Protein AF-A0A975CJU3-F1 (afdb_monomer_lite)

Sequence (77 aa):
MRKTNRKKGGTNQINSLEVMTRERILKMQILESEGFIRFLYDNKSKHYIIFNGKYNASFYSKFYQTAERYFKHLISQ

Secondary structure (DSSP, 8-state):
---------------------HHHHHTSEEEEEETTEEEEEETTTTEEEEEETTTTEEEEES-HHHHHHHHHHHHT-

Organism: NCBI:txid2818493

Structure (mmCIF, N/CA/C/O backbone):
data_AF-A0A975CJU3-F1
#
_entry.id   AF-A0A975CJU3-F1
#
loop_
_atom_site.group_PDB
_atom_site.id
_atom_site.type_symbol
_atom_site.label_atom_id
_atom_site.label_alt_id
_atom_site.label_comp_id
_atom_site.label_asym_id
_atom_site.label_entity_id
_atom_site.label_seq_id
_atom_site.pdbx_PDB_ins_code
_atom_site.Cartn_x
_atom_site.Cartn_y
_atom_site.Cartn_z
_atom_site.occupancy
_atom_site.B_iso_or_equiv
_atom_site.auth_seq_id
_atom_site.auth_comp_id
_atom_site.auth_asym_id
_atom_site.auth_atom_id
_atom_site.pdbx_PDB_model_num
ATOM 1 N N . MET A 1 1 ? 17.734 38.684 -37.790 1.00 42.06 1 MET A N 1
ATOM 2 C CA . MET A 1 1 ? 16.830 37.509 -37.807 1.00 42.06 1 MET A CA 1
ATOM 3 C C . MET A 1 1 ? 17.009 36.696 -36.525 1.00 42.06 1 MET A C 1
ATOM 5 O O . MET A 1 1 ? 18.139 36.490 -36.124 1.00 42.06 1 MET A O 1
ATOM 9 N N . ARG A 1 2 ? 15.878 36.246 -35.954 1.00 45.19 2 ARG A N 1
ATOM 10 C CA . ARG A 1 2 ? 15.644 35.161 -34.967 1.00 45.19 2 ARG A CA 1
ATOM 11 C C . ARG A 1 2 ? 16.178 35.266 -33.518 1.00 45.19 2 ARG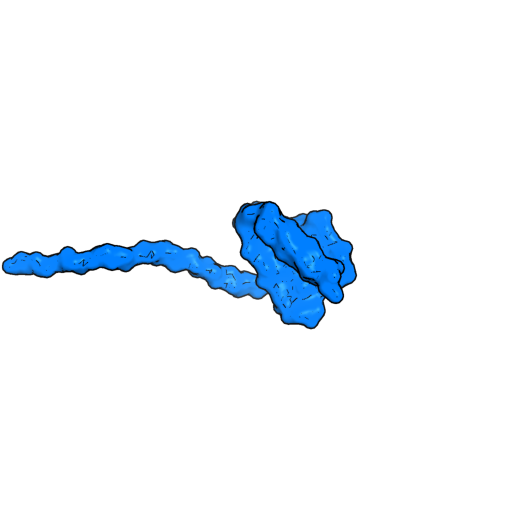 A C 1
ATOM 13 O O . ARG A 1 2 ? 17.342 35.047 -33.218 1.00 45.19 2 ARG A O 1
ATOM 20 N N . LYS A 1 3 ? 15.200 35.492 -32.625 1.00 47.22 3 LYS A N 1
ATOM 21 C CA . LYS A 1 3 ? 15.130 35.135 -31.193 1.00 47.22 3 LYS A CA 1
ATOM 22 C C . LYS A 1 3 ? 15.274 33.610 -31.000 1.00 47.22 3 LYS A C 1
ATOM 24 O O . LYS A 1 3 ? 14.807 32.890 -31.874 1.00 47.22 3 LYS A O 1
ATOM 29 N N . THR A 1 4 ? 15.754 33.148 -29.834 1.00 44.59 4 THR A N 1
ATOM 30 C CA . THR A 1 4 ? 14.891 32.586 -28.759 1.00 44.59 4 THR A CA 1
ATOM 31 C C . THR A 1 4 ? 15.668 32.154 -27.506 1.00 44.59 4 THR A C 1
ATOM 33 O O . THR A 1 4 ? 16.472 31.230 -27.534 1.00 44.59 4 THR A O 1
ATOM 36 N N . ASN A 1 5 ? 15.305 32.782 -26.382 1.00 48.91 5 ASN A N 1
ATOM 37 C CA . ASN A 1 5 ? 15.298 32.200 -25.037 1.00 48.91 5 ASN A CA 1
ATOM 38 C C . ASN A 1 5 ? 14.382 30.959 -24.988 1.00 48.91 5 ASN A C 1
ATOM 40 O O . ASN A 1 5 ? 13.300 31.011 -25.571 1.00 48.91 5 ASN A O 1
ATOM 44 N N . ARG A 1 6 ? 14.707 29.953 -24.159 1.00 44.72 6 ARG A N 1
ATOM 45 C CA . ARG A 1 6 ? 13.978 29.623 -22.906 1.00 44.72 6 ARG A CA 1
ATOM 46 C C . ARG A 1 6 ? 14.407 28.262 -22.334 1.00 44.72 6 ARG A C 1
ATOM 48 O O . ARG A 1 6 ? 14.279 27.227 -22.974 1.00 44.72 6 ARG A O 1
ATOM 55 N N . LYS A 1 7 ? 14.846 28.290 -21.069 1.00 50.03 7 LYS A N 1
ATOM 56 C CA . LYS A 1 7 ? 14.845 27.141 -20.153 1.00 50.03 7 LYS A CA 1
ATOM 57 C C . LYS A 1 7 ? 13.401 26.709 -19.840 1.00 50.03 7 LYS A C 1
ATOM 59 O O . LYS A 1 7 ? 12.510 27.554 -19.808 1.00 50.03 7 LYS A O 1
ATOM 64 N N . LYS A 1 8 ? 13.288 25.444 -19.411 1.00 47.91 8 LYS A N 1
ATOM 65 C CA . LYS A 1 8 ? 12.181 24.773 -18.698 1.00 47.91 8 LYS A CA 1
ATOM 66 C C . LYS A 1 8 ? 11.064 24.188 -19.570 1.00 47.91 8 LYS A C 1
ATOM 68 O O . LYS A 1 8 ? 10.139 24.876 -19.973 1.00 47.91 8 LYS A O 1
ATOM 73 N N . GLY A 1 9 ? 11.096 22.865 -19.686 1.00 33.25 9 GLY A N 1
ATOM 74 C CA . GLY A 1 9 ? 9.904 22.029 -19.769 1.00 33.25 9 GLY A CA 1
ATOM 75 C C . GLY A 1 9 ? 10.085 20.888 -18.780 1.00 33.25 9 GLY A C 1
ATOM 76 O O . GLY A 1 9 ? 10.704 19.885 -19.116 1.00 33.25 9 GLY A O 1
ATOM 77 N N . GLY A 1 10 ? 9.653 21.095 -17.533 1.00 41.06 10 GLY A N 1
ATOM 78 C CA . GLY A 1 10 ? 9.567 20.011 -16.562 1.00 41.06 10 GLY A CA 1
ATOM 79 C C . GLY A 1 10 ? 8.699 18.912 -17.153 1.00 41.06 10 GLY A C 1
ATOM 80 O O . GLY A 1 10 ? 7.655 19.198 -17.741 1.00 41.06 10 GLY A O 1
ATOM 81 N N . THR A 1 11 ? 9.139 17.666 -17.026 1.00 40.56 11 THR A N 1
ATOM 82 C CA . THR A 1 11 ? 8.245 16.538 -17.226 1.00 40.56 11 THR A CA 1
ATOM 83 C C . THR A 1 11 ? 7.159 16.676 -16.170 1.00 40.56 11 THR A C 1
ATOM 85 O O . THR A 1 11 ? 7.353 16.363 -14.998 1.00 40.56 11 THR A O 1
ATOM 88 N N . ASN A 1 12 ? 6.019 17.2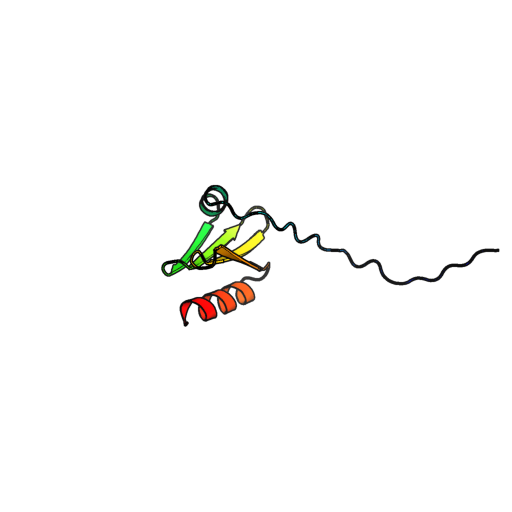26 -16.594 1.00 43.19 12 ASN A N 1
ATOM 89 C CA . ASN A 1 12 ? 4.739 16.992 -15.960 1.00 43.19 12 ASN A CA 1
ATOM 90 C C . ASN A 1 12 ? 4.617 15.472 -15.857 1.00 43.19 12 ASN A C 1
ATOM 92 O O . ASN A 1 12 ? 4.230 14.805 -16.816 1.00 43.19 12 ASN A O 1
ATOM 96 N N . GLN A 1 13 ? 5.014 14.915 -14.712 1.00 48.75 13 GLN A N 1
ATOM 97 C CA . GLN A 1 13 ? 4.505 13.628 -14.291 1.00 48.75 13 GLN A CA 1
ATOM 98 C C . GLN A 1 13 ? 3.017 13.873 -14.132 1.00 48.75 13 GLN A C 1
ATOM 100 O O . GLN A 1 13 ? 2.562 14.479 -13.166 1.00 48.75 13 GLN A O 1
ATOM 105 N N . ILE A 1 14 ? 2.285 13.514 -15.181 1.00 45.69 14 ILE A N 1
ATOM 106 C CA . ILE A 1 14 ? 0.846 13.385 -15.153 1.00 45.69 14 ILE A CA 1
ATOM 107 C C . ILE A 1 14 ? 0.602 12.391 -14.022 1.00 45.69 14 ILE A C 1
ATOM 109 O O . ILE A 1 14 ? 0.788 11.186 -14.191 1.00 45.69 14 ILE A O 1
ATOM 113 N N . ASN A 1 15 ? 0.271 12.921 -12.843 1.00 46.50 15 ASN A N 1
ATOM 114 C CA . ASN A 1 15 ? -0.405 12.180 -11.800 1.00 46.50 15 ASN A CA 1
ATOM 115 C C . ASN A 1 15 ? -1.699 11.718 -12.457 1.00 46.50 15 ASN A C 1
ATOM 117 O O . ASN A 1 15 ? -2.690 12.446 -12.475 1.00 46.50 15 ASN A O 1
ATOM 121 N N . SER A 1 16 ? -1.663 10.548 -13.092 1.00 46.84 16 SER A N 1
ATOM 122 C CA . SER A 1 16 ? -2.885 9.834 -13.395 1.00 46.84 16 SER A CA 1
ATOM 123 C C . SER A 1 16 ? -3.496 9.574 -12.028 1.00 46.84 16 SER A C 1
ATOM 125 O O . SER A 1 16 ? -3.028 8.738 -11.259 1.00 46.84 16 SER A O 1
ATOM 127 N N . LEU A 1 17 ? -4.463 10.418 -11.669 1.00 54.62 17 LEU A N 1
ATOM 128 C CA . LEU A 1 17 ? -5.357 10.225 -10.540 1.00 54.62 17 LEU A CA 1
ATOM 129 C C . LEU A 1 17 ? -6.202 9.009 -10.899 1.00 54.62 17 LEU A C 1
ATOM 131 O O . LEU A 1 17 ? -7.348 9.118 -11.326 1.00 54.62 17 LEU A O 1
ATOM 135 N N . GLU A 1 18 ? -5.575 7.841 -10.869 1.00 57.72 18 GLU A N 1
ATOM 136 C CA . GLU A 1 18 ? -6.245 6.603 -11.174 1.00 57.72 18 GLU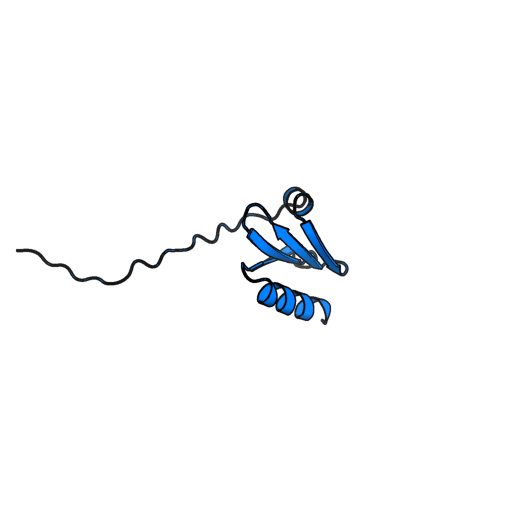 A CA 1
ATOM 137 C C . GLU A 1 18 ? -7.218 6.357 -10.030 1.00 57.72 18 GLU A C 1
ATOM 139 O O . GLU A 1 18 ? -6.835 6.273 -8.860 1.00 57.72 18 GLU A O 1
ATOM 144 N N . VAL A 1 19 ? -8.504 6.328 -10.368 1.00 66.00 19 VAL A N 1
ATOM 145 C CA . VAL A 1 19 ? -9.562 6.078 -9.397 1.00 66.00 19 VAL A CA 1
ATOM 146 C C . VAL A 1 19 ? -9.346 4.671 -8.835 1.00 66.00 19 VAL A C 1
ATOM 148 O O . VAL A 1 19 ? -9.456 3.671 -9.548 1.00 66.00 19 VAL A O 1
ATOM 151 N N . MET A 1 20 ? -9.001 4.593 -7.549 1.00 76.38 20 MET A N 1
ATOM 152 C CA . MET A 1 20 ? -8.830 3.335 -6.823 1.00 76.38 20 MET A CA 1
ATOM 153 C C . MET A 1 20 ? -10.194 2.699 -6.562 1.00 76.38 20 MET A C 1
ATOM 155 O O . MET A 1 20 ? -10.877 3.029 -5.596 1.00 76.38 20 MET A O 1
ATOM 159 N N . THR A 1 21 ? -10.603 1.777 -7.430 1.00 81.62 21 THR A N 1
ATOM 160 C CA . THR A 1 21 ? -11.818 0.982 -7.220 1.00 81.62 21 THR A CA 1
ATOM 161 C C . THR A 1 21 ? -11.545 -0.208 -6.300 1.00 81.62 21 THR A C 1
ATOM 163 O O . THR A 1 21 ? -10.421 -0.714 -6.224 1.00 81.62 21 THR A O 1
ATOM 166 N N . ARG A 1 22 ? -12.593 -0.720 -5.640 1.00 82.62 22 ARG A N 1
ATOM 167 C CA . ARG A 1 22 ? -12.506 -1.939 -4.816 1.00 82.62 22 ARG A CA 1
ATOM 168 C C . ARG A 1 22 ? -11.929 -3.118 -5.603 1.00 82.62 22 ARG A C 1
ATOM 170 O O . ARG A 1 22 ? -11.068 -3.824 -5.095 1.00 82.62 22 ARG A O 1
ATOM 177 N N . GLU A 1 23 ? -12.362 -3.304 -6.847 1.00 87.06 23 GLU A N 1
ATOM 178 C CA . GLU A 1 23 ? -11.847 -4.359 -7.727 1.00 87.06 23 GLU A CA 1
ATOM 179 C C . GLU A 1 23 ? -10.353 -4.213 -8.010 1.00 87.06 23 GLU A C 1
ATOM 181 O O . GLU A 1 23 ? -9.628 -5.205 -8.020 1.00 87.06 23 GLU A O 1
ATOM 186 N N . ARG A 1 24 ? -9.874 -2.980 -8.221 1.00 86.06 24 ARG A N 1
ATOM 187 C CA . ARG A 1 24 ? -8.447 -2.728 -8.423 1.00 86.06 24 ARG A CA 1
ATOM 188 C C . ARG A 1 24 ? -7.654 -3.049 -7.162 1.00 86.06 24 ARG A C 1
ATOM 190 O O . ARG A 1 24 ? -6.637 -3.725 -7.257 1.00 86.06 24 ARG A O 1
ATOM 197 N N . ILE A 1 25 ? -8.139 -2.613 -6.000 1.00 86.25 25 ILE A N 1
ATOM 198 C CA . ILE A 1 25 ? -7.519 -2.894 -4.698 1.00 86.25 25 ILE A CA 1
ATOM 199 C C . ILE A 1 25 ? -7.396 -4.406 -4.470 1.00 86.25 25 ILE A C 1
ATOM 201 O O . ILE A 1 25 ? -6.357 -4.867 -4.014 1.00 86.25 25 ILE A O 1
ATOM 205 N N . LEU A 1 26 ? -8.416 -5.192 -4.833 1.00 88.12 26 LEU A N 1
ATOM 206 C CA . LEU A 1 26 ? -8.392 -6.655 -4.692 1.00 88.12 26 LEU A CA 1
ATOM 207 C C . LEU A 1 26 ? -7.353 -7.343 -5.589 1.00 88.12 26 LEU A C 1
ATOM 209 O O . LEU A 1 26 ? -6.945 -8.460 -5.290 1.00 88.12 26 LEU A O 1
ATOM 213 N N . LYS A 1 27 ? -6.922 -6.695 -6.676 1.00 92.38 27 LYS A N 1
ATOM 214 C CA . LYS A 1 27 ? -5.855 -7.195 -7.559 1.00 92.38 27 LYS A CA 1
ATOM 215 C C . LYS A 1 27 ? -4.452 -6.819 -7.070 1.00 92.38 27 LYS A C 1
ATOM 217 O O . LYS A 1 27 ? -3.474 -7.298 -7.640 1.00 92.38 27 LYS A O 1
ATOM 222 N N . MET A 1 28 ? -4.339 -5.946 -6.070 1.00 92.94 28 MET A N 1
ATOM 223 C CA . MET A 1 28 ? -3.059 -5.554 -5.483 1.00 92.94 28 MET A CA 1
ATOM 224 C C . MET A 1 28 ? -2.633 -6.539 -4.400 1.00 92.94 28 MET A C 1
ATOM 226 O O . MET A 1 28 ? -3.460 -7.166 -3.739 1.00 92.94 28 MET A O 1
ATOM 230 N N . GLN A 1 29 ? -1.325 -6.631 -4.176 1.00 96.50 29 GLN A N 1
ATOM 231 C CA . GLN A 1 29 ? -0.799 -7.382 -3.047 1.00 96.50 29 GLN A CA 1
ATOM 232 C C . GLN A 1 29 ? -0.997 -6.565 -1.770 1.00 96.50 29 GLN A C 1
ATOM 234 O O . GLN A 1 29 ? -0.529 -5.430 -1.686 1.00 96.50 29 GLN A O 1
ATOM 239 N N . ILE A 1 30 ? -1.676 -7.138 -0.778 1.00 95.44 30 ILE A N 1
ATOM 240 C CA . ILE A 1 30 ? -1.791 -6.538 0.553 1.00 95.44 30 ILE A CA 1
ATOM 241 C C . ILE A 1 30 ? -0.509 -6.866 1.318 1.00 95.44 30 ILE A C 1
ATOM 243 O O . ILE A 1 30 ? -0.180 -8.037 1.488 1.00 95.44 30 ILE A O 1
ATOM 247 N N . LEU A 1 31 ? 0.218 -5.833 1.736 1.00 96.38 31 LEU A N 1
ATOM 248 C CA . LEU A 1 31 ? 1.398 -5.958 2.586 1.00 96.38 31 LEU A CA 1
ATOM 249 C C . LEU A 1 31 ? 0.988 -5.973 4.060 1.00 96.38 31 LEU A C 1
ATOM 251 O O . LEU A 1 31 ? 1.404 -6.858 4.795 1.00 96.38 31 LEU A O 1
ATOM 255 N N . GLU A 1 32 ? 0.128 -5.034 4.468 1.00 95.25 32 GLU A N 1
ATOM 256 C CA . GLU A 1 32 ? -0.360 -4.893 5.847 1.00 95.25 32 GLU A CA 1
ATOM 257 C C . GLU A 1 32 ? -1.798 -4.343 5.857 1.00 95.25 32 GLU A C 1
ATOM 259 O O . GLU A 1 32 ? -2.221 -3.643 4.927 1.00 95.25 32 GLU A O 1
ATOM 264 N N . SER A 1 33 ? -2.575 -4.660 6.897 1.00 89.38 33 SER A N 1
ATOM 265 C CA . SER A 1 33 ? -3.967 -4.215 7.032 1.00 89.38 33 SER A CA 1
ATOM 266 C C . SER A 1 33 ? -4.327 -3.956 8.491 1.00 89.38 33 SER A C 1
ATOM 268 O O . SER A 1 33 ? -4.433 -4.895 9.271 1.00 89.38 33 SER A O 1
ATOM 270 N N . GLU A 1 34 ? -4.627 -2.700 8.810 1.00 84.88 34 GLU A N 1
ATOM 271 C CA . GLU A 1 34 ? -5.145 -2.260 10.107 1.00 84.88 34 GLU A CA 1
ATOM 272 C C . GLU A 1 34 ? 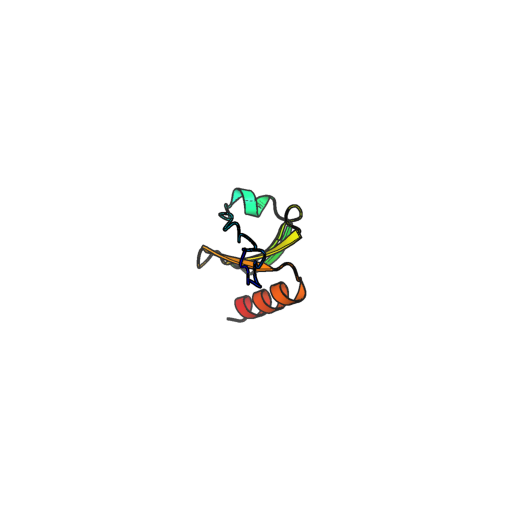-6.552 -1.692 9.907 1.00 84.88 34 GLU A C 1
ATOM 274 O O . GLU A 1 34 ? -6.718 -0.591 9.383 1.00 84.88 34 GLU A O 1
ATOM 279 N N . GLY A 1 35 ? -7.588 -2.463 10.254 1.00 84.50 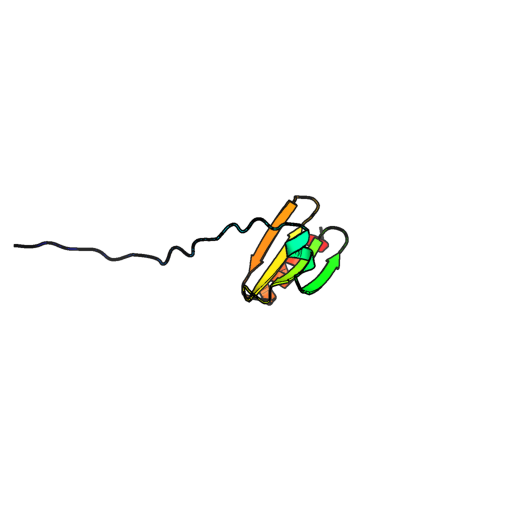35 GLY A N 1
ATOM 280 C CA . GLY A 1 35 ? -9.001 -2.066 10.158 1.00 84.50 35 GLY A CA 1
ATOM 281 C C . GLY A 1 35 ? -9.430 -1.500 8.791 1.00 84.50 35 GLY A C 1
ATOM 282 O O . GLY A 1 35 ? -9.826 -2.239 7.888 1.00 84.50 35 GLY A O 1
ATOM 283 N N . PHE A 1 36 ? -9.379 -0.170 8.652 1.00 89.94 36 PHE A N 1
ATOM 284 C CA . PHE A 1 36 ? -9.742 0.583 7.442 1.00 89.94 36 PHE A CA 1
ATOM 285 C C . PHE A 1 36 ? -8.544 1.081 6.621 1.00 89.94 36 PHE A C 1
ATOM 287 O O . PHE A 1 36 ? -8.746 1.623 5.533 1.00 89.94 36 PHE A O 1
ATOM 294 N N . ILE A 1 37 ? -7.315 0.924 7.110 1.00 94.19 37 ILE A N 1
ATOM 295 C CA . ILE A 1 37 ? -6.092 1.361 6.440 1.00 94.19 37 ILE A CA 1
ATOM 296 C C . ILE A 1 37 ? -5.370 0.129 5.901 1.00 94.19 37 ILE A C 1
ATOM 298 O O . ILE A 1 37 ? -5.089 -0.821 6.628 1.00 94.19 37 ILE A O 1
ATOM 302 N N . ARG A 1 38 ? -5.061 0.138 4.607 1.00 95.00 38 ARG A N 1
ATOM 303 C CA . ARG A 1 38 ? -4.348 -0.954 3.940 1.00 95.00 38 ARG A CA 1
ATOM 304 C C . ARG A 1 38 ? -3.076 -0.443 3.305 1.00 95.00 38 ARG A C 1
ATOM 306 O O . ARG A 1 38 ? -3.113 0.538 2.564 1.00 95.00 38 ARG A O 1
ATOM 313 N N . PHE A 1 39 ? -1.986 -1.155 3.542 1.00 96.69 39 PHE A N 1
ATOM 314 C CA . PHE A 1 39 ? -0.741 -0.985 2.819 1.00 96.69 39 PHE A CA 1
ATOM 315 C C . PHE A 1 39 ? -0.708 -2.002 1.675 1.00 96.69 39 PHE A C 1
ATOM 317 O O . PHE A 1 39 ? -0.716 -3.210 1.894 1.00 96.69 39 PHE A O 1
ATOM 324 N N . LEU A 1 40 ? -0.713 -1.504 0.444 1.00 96.19 40 LEU A N 1
ATOM 325 C CA . LEU A 1 40 ? -0.791 -2.271 -0.788 1.00 96.19 40 LEU A CA 1
ATOM 326 C C . LEU A 1 40 ? 0.449 -2.056 -1.664 1.00 96.19 40 LEU A C 1
ATOM 328 O O . LEU A 1 40 ? 1.081 -0.997 -1.635 1.00 96.19 40 LEU A O 1
ATOM 332 N N . TYR A 1 41 ? 0.734 -3.038 -2.513 1.00 96.56 41 TYR A N 1
ATOM 333 C CA . TYR A 1 41 ? 1.689 -2.929 -3.608 1.00 96.56 41 TYR A CA 1
ATOM 334 C C . TYR A 1 41 ? 1.017 -3.236 -4.948 1.00 96.56 41 TYR A C 1
ATOM 336 O O . TYR A 1 41 ? 0.430 -4.304 -5.148 1.00 96.56 41 TYR A O 1
ATOM 344 N N . ASP A 1 42 ? 1.127 -2.295 -5.886 1.00 94.19 42 ASP A N 1
ATOM 345 C CA . ASP A 1 42 ? 0.698 -2.473 -7.269 1.00 94.19 42 ASP A CA 1
ATOM 346 C C . ASP A 1 42 ? 1.897 -2.867 -8.134 1.00 94.19 42 ASP A C 1
ATOM 348 O O . ASP A 1 42 ? 2.736 -2.040 -8.504 1.00 94.19 42 ASP A O 1
ATOM 352 N N . ASN A 1 43 ? 1.957 -4.146 -8.501 1.00 92.00 43 ASN A N 1
ATOM 353 C CA . ASN A 1 43 ? 3.045 -4.684 -9.308 1.00 92.00 43 ASN A CA 1
ATOM 354 C C . ASN A 1 43 ? 3.109 -4.073 -10.721 1.00 92.00 43 ASN A C 1
ATOM 356 O O . ASN A 1 43 ? 4.192 -4.012 -11.305 1.00 92.00 43 ASN A O 1
ATOM 360 N N . LYS A 1 44 ? 1.977 -3.610 -11.272 1.00 90.44 44 LYS A N 1
ATOM 361 C CA . LYS A 1 44 ? 1.919 -3.023 -12.618 1.00 90.44 44 LYS A CA 1
ATOM 362 C C . LYS A 1 44 ? 2.574 -1.648 -12.637 1.00 90.44 44 LYS A C 1
ATOM 364 O O . LYS A 1 44 ? 3.389 -1.367 -13.510 1.00 90.44 44 LYS A O 1
ATOM 369 N N . SER A 1 45 ? 2.221 -0.798 -11.676 1.00 89.94 45 SER A N 1
ATOM 370 C CA . SER A 1 45 ? 2.744 0.568 -11.591 1.00 89.94 45 SER A CA 1
ATOM 371 C C . SER A 1 45 ? 4.028 0.677 -10.768 1.00 89.94 45 SER A C 1
ATOM 373 O O . SER A 1 45 ? 4.674 1.723 -10.806 1.00 89.94 45 SER A O 1
ATOM 375 N N . LYS A 1 46 ? 4.410 -0.378 -10.035 1.00 93.88 46 LYS A N 1
ATOM 376 C CA . LYS A 1 46 ? 5.540 -0.403 -9.094 1.00 93.88 46 LYS A CA 1
ATOM 377 C C . LYS A 1 46 ? 5.411 0.656 -7.991 1.00 93.88 46 LYS A C 1
ATOM 379 O O . LYS A 1 46 ? 6.411 1.230 -7.565 1.00 93.88 46 LYS A O 1
ATOM 384 N N . HIS A 1 47 ? 4.183 0.914 -7.540 1.00 94.69 47 HIS A N 1
ATOM 385 C CA . HIS A 1 47 ? 3.901 1.836 -6.441 1.00 94.69 47 HIS A CA 1
ATOM 386 C C . HIS A 1 47 ? 3.454 1.099 -5.180 1.00 94.69 47 HIS A C 1
ATOM 388 O O . HIS A 1 47 ? 2.725 0.108 -5.219 1.00 94.69 47 HIS A O 1
ATOM 394 N N . TYR A 1 48 ? 3.873 1.665 -4.060 1.00 96.19 48 TYR A N 1
ATOM 395 C CA . TYR A 1 48 ? 3.373 1.424 -2.721 1.00 96.19 48 TYR A CA 1
ATOM 396 C C . TYR A 1 48 ? 2.205 2.368 -2.464 1.00 96.19 48 TYR A C 1
ATOM 398 O O . TYR A 1 48 ? 2.313 3.574 -2.708 1.00 96.19 48 TYR A O 1
ATOM 406 N N . ILE A 1 49 ? 1.090 1.821 -2.000 1.00 94.94 49 ILE A N 1
ATOM 407 C CA . ILE A 1 49 ? -0.177 2.539 -1.914 1.00 94.94 49 ILE A CA 1
ATOM 408 C C . ILE A 1 49 ? -0.752 2.346 -0.520 1.00 94.94 49 ILE A C 1
ATOM 410 O O . ILE A 1 49 ? -0.942 1.215 -0.083 1.00 94.94 49 ILE A O 1
ATOM 414 N N . ILE A 1 50 ? -1.046 3.443 0.173 1.00 95.31 50 ILE A N 1
ATOM 415 C CA . ILE A 1 50 ? -1.754 3.411 1.453 1.00 95.31 50 ILE A CA 1
ATOM 416 C C . ILE A 1 50 ? -3.190 3.843 1.204 1.00 95.31 50 ILE A C 1
ATOM 418 O O . ILE A 1 50 ? -3.448 5.016 0.934 1.00 95.31 50 ILE A O 1
ATOM 422 N N . PHE A 1 51 ? -4.115 2.891 1.264 1.00 92.75 51 PHE A N 1
ATOM 423 C CA . PHE A 1 51 ? -5.543 3.146 1.129 1.00 92.75 51 PHE A CA 1
ATOM 424 C C . PHE A 1 51 ? -6.161 3.365 2.506 1.00 92.75 51 PHE A C 1
ATOM 426 O O . PHE A 1 51 ? -6.075 2.487 3.359 1.00 92.75 51 PHE A O 1
ATOM 433 N N . ASN A 1 52 ? -6.811 4.508 2.712 1.00 91.25 52 ASN A N 1
ATOM 434 C CA . ASN A 1 52 ? -7.584 4.810 3.908 1.00 91.25 52 ASN A CA 1
ATOM 435 C C . ASN A 1 52 ? -9.080 4.788 3.567 1.00 91.25 52 ASN A C 1
ATOM 437 O O . ASN A 1 52 ? -9.620 5.734 2.989 1.00 91.25 52 ASN A O 1
ATOM 441 N N . GLY A 1 53 ? -9.749 3.706 3.958 1.00 87.75 53 GLY A N 1
ATOM 442 C CA . GLY A 1 53 ? -11.168 3.482 3.703 1.00 87.75 53 GLY A CA 1
ATOM 443 C C . GLY A 1 53 ? -12.103 4.416 4.471 1.00 87.75 53 GLY A C 1
ATOM 444 O O . GLY A 1 53 ? -13.208 4.656 3.999 1.00 87.75 53 GLY A O 1
ATOM 445 N N . LYS A 1 54 ? -11.670 4.997 5.602 1.00 88.94 54 LYS A N 1
ATOM 446 C CA . LYS A 1 54 ? -12.482 5.951 6.380 1.00 88.94 54 LYS A CA 1
ATOM 447 C C . LYS A 1 54 ? -12.694 7.259 5.618 1.00 88.94 54 LYS A C 1
ATOM 449 O O . LYS A 1 54 ? -13.792 7.803 5.628 1.00 88.94 54 LYS A O 1
ATOM 454 N N . TYR A 1 55 ? -11.648 7.747 4.953 1.00 86.44 55 TYR A N 1
ATOM 455 C CA . TYR A 1 55 ? -11.681 9.005 4.196 1.00 86.44 55 TYR A CA 1
ATOM 456 C C . TYR A 1 55 ? -11.776 8.796 2.681 1.00 86.44 55 TYR A C 1
ATOM 458 O O . TYR A 1 55 ? -11.719 9.764 1.928 1.00 86.44 55 TYR A O 1
ATOM 466 N N . ASN A 1 56 ? -11.882 7.539 2.233 1.00 85.25 56 ASN A N 1
ATOM 467 C CA . ASN A 1 56 ? -11.794 7.143 0.828 1.00 85.25 56 ASN A CA 1
ATOM 468 C C . ASN A 1 56 ? -10.601 7.803 0.102 1.00 85.25 56 ASN A C 1
ATOM 470 O O . ASN A 1 56 ? -10.717 8.306 -1.015 1.00 85.25 56 ASN A O 1
ATOM 474 N N . ALA A 1 57 ? -9.452 7.839 0.779 1.00 85.88 57 ALA A N 1
ATOM 475 C CA . ALA A 1 57 ? -8.254 8.537 0.333 1.00 85.88 57 ALA A CA 1
ATOM 476 C C . ALA A 1 57 ? -7.115 7.548 0.088 1.00 85.88 57 ALA A C 1
ATOM 478 O O . ALA A 1 57 ? -7.039 6.495 0.722 1.00 85.88 57 ALA A O 1
ATOM 479 N N . SER A 1 58 ? -6.218 7.883 -0.838 1.00 89.69 58 SER A N 1
ATOM 480 C CA . SER A 1 58 ? -5.055 7.054 -1.157 1.00 89.69 58 SER A CA 1
ATOM 481 C C . SER A 1 58 ? -3.788 7.892 -1.216 1.00 89.69 58 SER A C 1
ATOM 483 O O . SER A 1 58 ? -3.760 8.941 -1.858 1.00 89.69 58 SER A O 1
ATOM 485 N N . PHE A 1 59 ? -2.735 7.400 -0.575 1.00 92.25 59 PHE A N 1
ATOM 486 C CA . PHE A 1 59 ? -1.378 7.911 -0.717 1.00 92.25 59 PHE A CA 1
ATOM 487 C C . PHE A 1 59 ? -0.564 6.968 -1.604 1.00 92.25 59 PHE A C 1
ATOM 489 O O . PHE A 1 59 ? -0.666 5.753 -1.457 1.00 92.25 59 PHE A O 1
ATOM 496 N N . TYR A 1 60 ? 0.262 7.523 -2.492 1.00 93.50 60 TYR A N 1
ATOM 497 C CA . TYR A 1 60 ? 1.069 6.768 -3.452 1.00 93.50 60 TYR A CA 1
ATOM 498 C C . TYR A 1 60 ? 2.543 7.137 -3.310 1.00 93.50 60 TYR A C 1
ATOM 500 O O . TYR A 1 60 ? 2.893 8.313 -3.212 1.00 93.50 60 TYR A O 1
ATOM 508 N N . SER A 1 61 ? 3.423 6.142 -3.365 1.00 94.94 61 SER A N 1
ATOM 509 C CA . SER A 1 61 ? 4.870 6.342 -3.338 1.00 94.94 61 SER A CA 1
ATOM 510 C C . SER A 1 61 ? 5.585 5.270 -4.151 1.00 94.94 61 SER A C 1
ATOM 512 O O . SER A 1 61 ? 5.207 4.104 -4.130 1.00 94.94 61 SER A O 1
ATOM 514 N N . LYS A 1 62 ? 6.674 5.638 -4.831 1.00 95.19 62 LYS A N 1
ATOM 515 C CA . LYS A 1 62 ? 7.607 4.660 -5.425 1.00 95.19 62 LYS A CA 1
ATOM 516 C C . LYS A 1 62 ? 8.574 4.066 -4.399 1.00 95.19 62 LYS A C 1
ATOM 518 O O . LYS A 1 62 ? 9.172 3.025 -4.645 1.00 95.19 62 LYS A O 1
ATOM 523 N N . PHE A 1 63 ? 8.731 4.722 -3.252 1.00 96.12 63 PHE A N 1
ATOM 524 C CA . PHE A 1 63 ? 9.676 4.335 -2.210 1.00 96.12 63 PHE A CA 1
ATOM 525 C C . PHE A 1 63 ? 8.951 3.682 -1.038 1.00 96.12 63 PHE A C 1
ATOM 527 O O . PHE A 1 63 ? 8.072 4.306 -0.428 1.00 96.12 63 PHE A O 1
ATOM 534 N N . TYR A 1 64 ? 9.369 2.459 -0.704 1.00 96.69 64 TYR A N 1
ATOM 535 C CA . TYR A 1 64 ? 8.810 1.670 0.395 1.00 96.69 64 TYR A CA 1
ATOM 536 C C . TYR A 1 64 ? 8.886 2.425 1.723 1.00 96.69 64 TYR A C 1
ATOM 538 O O . TYR A 1 64 ? 7.871 2.602 2.382 1.00 96.69 64 TYR A O 1
ATOM 546 N N . GLN A 1 65 ? 10.054 2.976 2.068 1.00 97.69 65 GLN A N 1
ATOM 547 C CA . GLN A 1 65 ? 10.290 3.632 3.360 1.00 97.69 65 GLN A CA 1
ATOM 548 C C . GLN A 1 65 ? 9.368 4.839 3.579 1.00 97.69 65 GLN A C 1
ATOM 550 O O . GLN A 1 65 ? 8.937 5.116 4.695 1.00 97.69 65 GLN A O 1
ATOM 555 N N . THR A 1 66 ? 9.045 5.567 2.504 1.00 97.44 66 THR A N 1
ATOM 556 C CA . THR A 1 66 ? 8.129 6.713 2.586 1.00 97.44 66 THR A CA 1
ATOM 557 C C . THR A 1 66 ? 6.691 6.250 2.811 1.00 97.44 66 THR A C 1
ATOM 559 O O . THR A 1 66 ? 5.997 6.832 3.644 1.00 97.44 66 THR A O 1
ATOM 562 N N . ALA A 1 67 ? 6.256 5.199 2.107 1.00 97.06 67 ALA A N 1
ATOM 563 C CA . ALA A 1 67 ? 4.930 4.614 2.293 1.00 97.06 67 ALA A CA 1
ATOM 564 C C . ALA A 1 67 ? 4.775 3.989 3.683 1.00 97.06 67 ALA A C 1
ATOM 566 O O . ALA A 1 67 ? 3.786 4.256 4.355 1.00 97.06 67 ALA A O 1
ATOM 567 N N . GLU A 1 68 ? 5.781 3.246 4.145 1.00 97.31 68 GLU A N 1
ATOM 568 C CA . GLU A 1 68 ? 5.790 2.607 5.459 1.00 97.31 68 GLU A CA 1
ATOM 569 C C . GLU A 1 68 ? 5.714 3.640 6.589 1.00 97.31 68 GLU A C 1
ATOM 571 O O . GLU A 1 68 ? 4.891 3.515 7.494 1.00 97.31 68 GLU A O 1
ATOM 576 N N . ARG A 1 69 ? 6.511 4.715 6.519 1.00 97.50 69 ARG A N 1
ATOM 577 C CA . ARG A 1 69 ? 6.455 5.793 7.515 1.00 97.50 69 ARG A CA 1
ATOM 578 C C . ARG A 1 69 ? 5.079 6.457 7.557 1.00 97.50 69 ARG A C 1
ATOM 580 O O . ARG A 1 69 ? 4.582 6.755 8.640 1.00 97.50 69 ARG A O 1
ATOM 587 N N . TYR A 1 70 ? 4.474 6.698 6.394 1.00 96.12 70 TYR A N 1
ATOM 588 C CA . TYR A 1 70 ? 3.136 7.279 6.319 1.00 96.12 70 TYR A CA 1
ATOM 589 C C . TYR A 1 70 ? 2.070 6.324 6.874 1.00 96.12 70 TYR A C 1
ATOM 591 O O . TYR A 1 70 ? 1.226 6.749 7.656 1.00 96.12 70 TYR A O 1
ATOM 599 N N . PHE A 1 71 ? 2.147 5.032 6.543 1.00 96.56 71 PHE A N 1
ATOM 600 C CA . PHE A 1 71 ? 1.266 4.000 7.087 1.00 96.56 71 PHE A CA 1
ATOM 601 C C . PHE A 1 71 ? 1.336 3.942 8.615 1.00 96.56 71 PHE A C 1
ATOM 603 O O . PHE A 1 71 ? 0.310 4.104 9.268 1.00 96.56 71 PHE A O 1
ATOM 610 N N . LYS A 1 72 ? 2.547 3.822 9.179 1.00 95.62 72 LYS A N 1
ATOM 611 C CA . LYS A 1 72 ? 2.788 3.802 10.632 1.00 95.62 72 LYS A CA 1
ATOM 612 C C . LYS A 1 72 ? 2.211 5.033 11.327 1.00 95.62 72 LYS A C 1
ATOM 614 O O . LYS A 1 72 ? 1.588 4.910 12.374 1.00 95.62 72 LYS A O 1
ATOM 619 N N . HIS A 1 73 ? 2.371 6.211 10.721 1.00 95.19 73 HIS A N 1
ATOM 620 C CA . HIS A 1 73 ? 1.774 7.437 11.242 1.00 95.19 73 HIS A CA 1
ATOM 621 C C . HIS A 1 73 ? 0.242 7.367 11.277 1.00 95.19 73 HIS A C 1
ATOM 623 O O . HIS A 1 73 ? -0.351 7.738 12.283 1.00 95.19 73 HIS A O 1
ATOM 629 N N . LEU A 1 74 ? -0.397 6.867 10.216 1.00 93.19 74 LEU A N 1
ATOM 630 C CA . LEU A 1 74 ? -1.857 6.777 10.150 1.00 93.19 74 LEU A CA 1
ATOM 631 C C . LEU A 1 74 ? -2.456 5.765 11.132 1.00 93.19 74 LEU A C 1
ATOM 633 O O . LEU A 1 74 ? -3.530 6.030 11.655 1.00 93.19 74 LEU A O 1
ATOM 637 N N . ILE A 1 75 ? -1.799 4.627 11.364 1.00 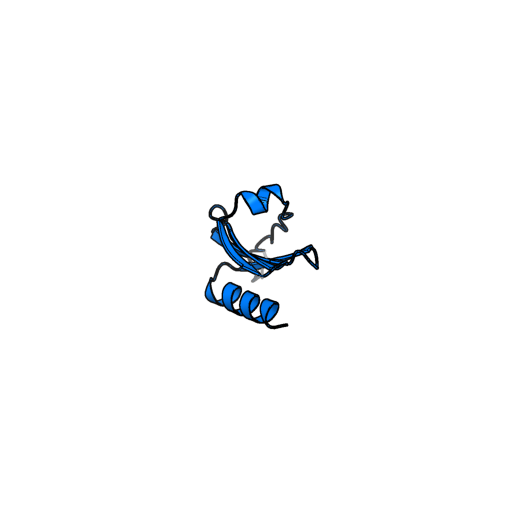93.44 75 ILE A N 1
ATOM 638 C CA . ILE A 1 75 ? -2.311 3.591 12.281 1.00 93.44 75 ILE A CA 1
ATOM 639 C C . ILE A 1 75 ? -2.042 3.913 13.757 1.00 93.44 75 ILE A C 1
ATOM 641 O O . ILE A 1 75 ? -2.633 3.299 14.635 1.00 93.44 75 ILE A O 1
ATOM 645 N N . SER A 1 76 ? -1.135 4.857 14.032 1.00 90.31 76 SER A N 1
ATOM 646 C CA . SER A 1 76 ? -0.838 5.328 15.391 1.00 90.31 76 SER A CA 1
ATOM 647 C C . SER A 1 76 ? -1.791 6.412 15.910 1.00 90.31 76 SER A C 1
ATOM 649 O O . SER A 1 76 ? -1.692 6.780 17.079 1.00 90.31 76 SER A O 1
ATOM 651 N N . GLN A 1 77 ? -2.650 6.957 15.041 1.00 75.81 77 GLN A N 1
ATOM 652 C CA . GLN A 1 77 ? -3.665 7.966 15.379 1.00 75.81 77 GLN A CA 1
ATOM 653 C C . GLN A 1 77 ? -4.963 7.314 15.848 1.00 75.81 77 GLN A C 1
ATOM 655 O O . GLN A 1 77 ? -5.593 7.898 16.756 1.00 75.81 77 GLN A O 1
#

pLDDT: mean 80.79, std 20.08, range [33.25, 97.69]

Radius of gyration: 17.43 Å; chains: 1; bounding box: 29×45×53 Å

Foldseek 3Di:
DDDDDDDDDPPPPPPPPPQDDPVNQVVWAFPDDDPQWTFTADPVVCWTWIQGRVVRDIDIDNDPVVSVVVSVVVNVD